Protein AF-A0A522EHI9-F1 (afdb_monomer_lite)

Structure (mmCIF, N/CA/C/O backbone):
data_AF-A0A522EHI9-F1
#
_entry.id   AF-A0A522EHI9-F1
#
loop_
_atom_site.group_PDB
_atom_site.id
_atom_site.type_symbol
_atom_site.label_atom_id
_atom_site.label_alt_id
_atom_site.label_comp_id
_atom_site.label_asym_id
_atom_site.label_entity_id
_atom_site.label_seq_id
_atom_site.pdbx_PDB_ins_code
_atom_site.Cartn_x
_atom_site.Cartn_y
_atom_site.Cartn_z
_atom_site.occupancy
_atom_site.B_iso_or_equiv
_atom_site.auth_seq_id
_atom_site.auth_comp_id
_atom_site.auth_asym_id
_atom_site.auth_atom_id
_atom_site.pdbx_PDB_model_num
ATOM 1 N N . MET A 1 1 ? 8.392 14.579 -13.823 1.00 58.81 1 MET A N 1
ATOM 2 C CA . MET A 1 1 ? 8.404 13.099 -13.776 1.00 58.81 1 MET A CA 1
ATOM 3 C C . MET A 1 1 ? 8.207 12.561 -12.357 1.00 58.81 1 MET A C 1
ATOM 5 O O . MET A 1 1 ? 7.295 11.770 -12.177 1.00 58.81 1 MET A O 1
ATOM 9 N N . GLY A 1 2 ? 8.939 13.042 -11.339 1.00 79.88 2 GLY A N 1
ATOM 10 C CA . GLY A 1 2 ? 8.825 12.522 -9.960 1.00 79.88 2 GLY A CA 1
ATOM 11 C C . GLY A 1 2 ? 7.445 12.647 -9.285 1.00 79.88 2 GLY A C 1
ATOM 12 O O . GLY A 1 2 ? 6.999 11.719 -8.621 1.00 79.88 2 GLY A O 1
ATOM 13 N N . LEU A 1 3 ? 6.716 13.749 -9.487 1.00 78.75 3 LEU A N 1
ATOM 14 C CA . LEU A 1 3 ? 5.382 13.934 -8.883 1.00 78.75 3 LEU A CA 1
ATOM 15 C C . LEU A 1 3 ? 4.345 12.910 -9.373 1.00 78.75 3 LEU A C 1
ATOM 17 O O . LEU A 1 3 ? 3.519 12.443 -8.594 1.00 78.75 3 LEU A O 1
ATOM 21 N N . ILE A 1 4 ? 4.414 12.529 -10.650 1.00 79.44 4 ILE A N 1
ATOM 22 C CA . ILE A 1 4 ? 3.487 11.559 -11.247 1.00 79.44 4 ILE A CA 1
ATOM 23 C C . ILE A 1 4 ? 3.761 10.164 -10.682 1.00 79.44 4 ILE A C 1
ATOM 25 O O . ILE A 1 4 ? 2.824 9.468 -10.306 1.00 79.44 4 ILE A O 1
ATOM 29 N N . SER A 1 5 ? 5.033 9.772 -10.553 1.00 79.88 5 SER A N 1
ATOM 30 C CA . SER A 1 5 ? 5.395 8.485 -9.950 1.00 79.88 5 SER A CA 1
ATOM 31 C C . SER A 1 5 ? 5.009 8.409 -8.473 1.00 79.88 5 SER A C 1
ATOM 33 O O . SER A 1 5 ? 4.540 7.366 -8.025 1.00 79.88 5 SER A O 1
ATOM 35 N N . VAL A 1 6 ? 5.124 9.517 -7.732 1.00 84.69 6 VAL A N 1
ATOM 36 C CA . VAL A 1 6 ? 4.654 9.595 -6.340 1.00 84.69 6 VAL A CA 1
ATOM 37 C C . VAL A 1 6 ? 3.137 9.408 -6.270 1.00 84.69 6 VAL A C 1
ATOM 39 O O . VAL A 1 6 ? 2.658 8.594 -5.484 1.00 84.69 6 VAL A O 1
ATOM 42 N N . ALA A 1 7 ? 2.373 10.093 -7.124 1.00 83.25 7 ALA A N 1
ATOM 43 C CA . ALA A 1 7 ? 0.921 9.933 -7.168 1.00 83.25 7 ALA A CA 1
ATOM 44 C C . ALA A 1 7 ? 0.511 8.492 -7.523 1.00 83.25 7 ALA A C 1
ATOM 46 O O . ALA A 1 7 ? 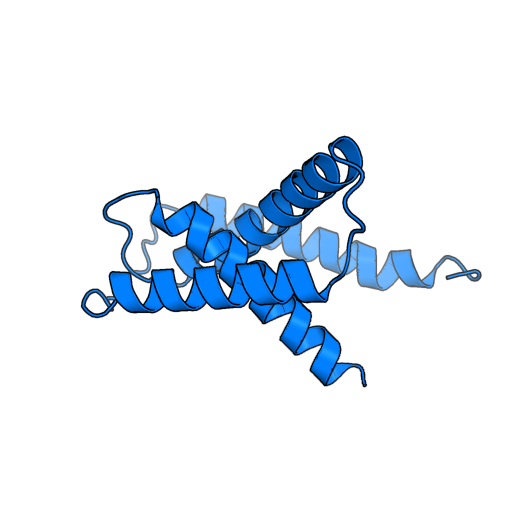-0.335 7.907 -6.848 1.00 83.25 7 ALA A O 1
ATOM 47 N N . VAL A 1 8 ? 1.151 7.894 -8.532 1.00 85.12 8 VAL A N 1
ATOM 48 C CA . VAL A 1 8 ? 0.929 6.495 -8.931 1.00 85.12 8 VAL A CA 1
ATOM 49 C C . VAL A 1 8 ? 1.216 5.539 -7.777 1.00 85.12 8 VAL A C 1
ATOM 51 O O . VAL A 1 8 ? 0.405 4.653 -7.512 1.00 85.12 8 VAL A O 1
ATOM 54 N N . PHE A 1 9 ? 2.320 5.737 -7.054 1.00 87.31 9 PHE A N 1
ATOM 55 C CA . PHE A 1 9 ? 2.663 4.928 -5.888 1.00 87.31 9 PHE A CA 1
ATOM 56 C C . PHE A 1 9 ? 1.573 5.001 -4.815 1.00 87.31 9 PHE A C 1
ATOM 58 O O . PHE A 1 9 ? 1.057 3.965 -4.397 1.00 87.31 9 PHE A O 1
ATOM 65 N N . PHE A 1 10 ? 1.162 6.208 -4.415 1.00 86.19 10 PHE A N 1
ATOM 66 C CA . PHE A 1 10 ? 0.149 6.371 -3.371 1.00 86.19 10 PHE A CA 1
ATOM 67 C C . PHE A 1 10 ? -1.207 5.797 -3.774 1.00 86.19 10 PHE A C 1
ATOM 69 O O . PHE A 1 10 ? -1.826 5.110 -2.968 1.00 86.19 10 PHE A O 1
ATOM 76 N N . ILE A 1 11 ? -1.651 6.019 -5.014 1.00 88.00 11 ILE A N 1
ATOM 77 C CA . ILE A 1 11 ? -2.917 5.466 -5.517 1.00 88.00 11 ILE A CA 1
ATOM 78 C C . ILE A 1 11 ? -2.872 3.936 -5.519 1.00 88.00 11 ILE A C 1
ATOM 80 O O . ILE A 1 11 ? -3.825 3.290 -5.087 1.00 88.00 11 ILE A O 1
ATOM 84 N N . THR A 1 12 ? -1.758 3.358 -5.966 1.00 89.12 12 THR A N 1
ATOM 85 C CA . THR A 1 12 ? -1.590 1.903 -6.045 1.00 89.12 12 THR A CA 1
ATOM 86 C C . THR A 1 12 ? -1.578 1.275 -4.654 1.00 89.12 12 THR A C 1
ATOM 88 O O . THR A 1 12 ? -2.349 0.354 -4.389 1.00 89.12 12 THR A O 1
ATOM 91 N N . MET A 1 13 ? -0.757 1.806 -3.743 1.00 91.81 13 MET A N 1
ATOM 92 C CA . MET A 1 13 ? -0.636 1.284 -2.380 1.00 91.81 13 MET A CA 1
ATOM 93 C C . MET A 1 13 ? -1.933 1.475 -1.598 1.00 91.81 13 MET A C 1
ATOM 95 O O . MET A 1 13 ? -2.460 0.521 -1.030 1.00 91.81 13 MET A O 1
ATOM 99 N N . PHE A 1 14 ? -2.508 2.678 -1.621 1.00 89.56 14 PHE A N 1
ATOM 100 C CA . PHE A 1 14 ? -3.774 2.928 -0.942 1.00 89.56 14 PHE A CA 1
ATOM 101 C C . PHE A 1 14 ? -4.896 2.056 -1.505 1.00 89.56 14 PHE A C 1
ATOM 103 O O . PHE A 1 14 ? -5.637 1.463 -0.733 1.00 89.56 14 PHE A O 1
ATOM 110 N N . GLY A 1 15 ? -5.004 1.929 -2.828 1.00 88.56 15 GLY A N 1
ATOM 111 C CA . GLY A 1 15 ? -6.053 1.151 -3.477 1.00 88.56 15 GLY A CA 1
ATOM 112 C C . GLY A 1 15 ? -6.000 -0.346 -3.162 1.00 88.56 15 GLY A C 1
ATOM 113 O O . GLY A 1 15 ? -7.015 -0.934 -2.784 1.00 88.56 15 GLY A O 1
ATOM 114 N N . LEU A 1 16 ? -4.812 -0.955 -3.250 1.00 91.12 16 LEU A N 1
ATOM 115 C CA . LEU A 1 16 ? -4.606 -2.368 -2.906 1.00 91.12 16 LEU A CA 1
ATOM 116 C C . LEU A 1 16 ? -4.896 -2.639 -1.430 1.00 91.12 16 LEU A C 1
ATOM 118 O O . LEU A 1 16 ? -5.552 -3.620 -1.080 1.00 91.12 16 LEU A O 1
ATOM 122 N N . GLY A 1 17 ? -4.434 -1.757 -0.552 1.00 90.12 17 GLY A N 1
ATOM 123 C CA . GLY A 1 17 ? -4.666 -1.918 0.871 1.00 90.12 17 GLY A CA 1
ATOM 124 C C . GLY A 1 17 ? -6.092 -1.597 1.302 1.00 90.12 17 GLY A C 1
ATOM 125 O O . GLY A 1 17 ? -6.625 -2.270 2.177 1.00 90.12 17 GLY A O 1
ATOM 126 N N . ALA A 1 18 ? -6.758 -0.651 0.641 1.00 87.44 18 ALA A N 1
ATOM 127 C CA . ALA A 1 18 ? -8.178 -0.382 0.834 1.00 87.44 18 ALA A CA 1
ATOM 128 C C . ALA A 1 18 ? -9.029 -1.600 0.443 1.00 87.44 18 ALA A C 1
ATOM 130 O O . ALA A 1 18 ? -9.971 -1.937 1.160 1.00 87.44 18 ALA A O 1
ATOM 131 N N . ALA A 1 19 ? -8.660 -2.320 -0.626 1.00 87.38 19 ALA A N 1
ATOM 132 C CA . ALA A 1 19 ? -9.285 -3.597 -0.964 1.00 87.38 19 ALA A CA 1
ATOM 133 C C . ALA A 1 19 ? -9.080 -4.641 0.149 1.00 87.38 19 ALA A C 1
ATOM 135 O O . ALA A 1 19 ? -10.045 -5.272 0.574 1.00 87.38 19 ALA A O 1
ATOM 136 N N . ALA A 1 20 ? -7.865 -4.776 0.687 1.00 86.44 20 ALA A N 1
ATOM 137 C CA . ALA A 1 20 ? -7.589 -5.703 1.786 1.00 86.44 20 ALA A CA 1
ATOM 138 C C . ALA A 1 20 ? -8.397 -5.361 3.052 1.00 86.44 20 ALA A C 1
ATOM 140 O O . ALA A 1 20 ? -9.084 -6.216 3.609 1.00 86.44 20 ALA A O 1
ATOM 141 N N . VAL A 1 21 ? -8.395 -4.094 3.466 1.00 86.44 21 VAL A N 1
ATOM 142 C CA . VAL A 1 21 ? -9.089 -3.616 4.670 1.00 86.44 21 VAL A CA 1
ATOM 143 C C . VAL A 1 21 ? -10.611 -3.687 4.519 1.00 86.44 21 VAL A C 1
ATOM 145 O O . VAL A 1 21 ? -11.308 -3.993 5.483 1.00 86.44 21 VAL A O 1
ATOM 148 N N . SER A 1 22 ? -11.143 -3.500 3.308 1.00 79.50 22 SER A N 1
ATOM 149 C CA . SER A 1 22 ? -12.587 -3.585 3.035 1.00 79.50 22 SER A CA 1
ATOM 150 C C . SER A 1 22 ? -13.204 -4.968 3.290 1.00 79.50 22 SER A C 1
ATOM 152 O O . SER A 1 22 ? -14.427 -5.084 3.408 1.00 79.50 22 SER A O 1
ATOM 154 N N . THR A 1 23 ? -12.381 -6.019 3.391 1.00 79.38 23 THR A N 1
ATOM 155 C CA . THR A 1 23 ? -12.840 -7.361 3.784 1.00 79.38 23 THR A CA 1
ATOM 156 C C . THR A 1 23 ? -13.197 -7.438 5.270 1.00 79.38 23 THR A C 1
ATOM 158 O O . THR A 1 23 ? -14.030 -8.256 5.667 1.00 79.38 23 THR A O 1
ATOM 161 N N . VAL A 1 24 ? -12.643 -6.544 6.095 1.00 77.88 24 VAL A N 1
ATOM 162 C CA . VAL A 1 24 ? -12.927 -6.470 7.526 1.00 77.88 24 VAL A CA 1
ATOM 163 C C . VAL A 1 24 ? -14.181 -5.617 7.743 1.00 77.88 24 VAL A C 1
ATOM 165 O O . VAL A 1 24 ? -14.180 -4.402 7.552 1.00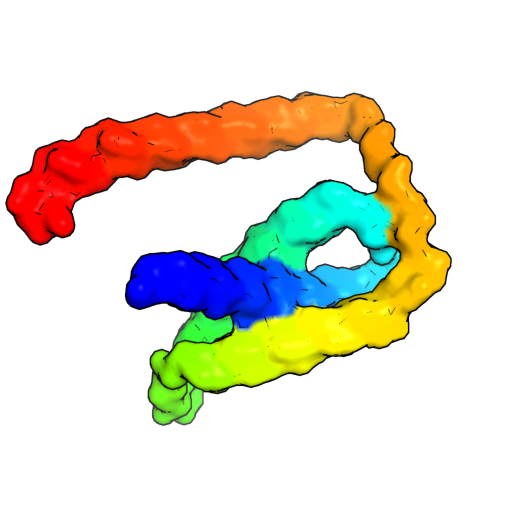 77.88 24 VAL A O 1
ATOM 168 N N . ARG A 1 25 ? -15.291 -6.263 8.123 1.00 60.66 25 ARG A N 1
ATOM 169 C CA . ARG A 1 25 ? -16.593 -5.600 8.321 1.00 60.66 25 ARG A CA 1
ATOM 170 C C . ARG A 1 25 ? -16.563 -4.576 9.466 1.00 60.66 25 ARG A C 1
ATOM 172 O O . ARG A 1 25 ? -15.997 -4.840 10.521 1.00 60.66 25 ARG A O 1
ATOM 179 N N . GLY A 1 26 ? -17.275 -3.460 9.275 1.00 64.50 26 GLY A N 1
ATOM 180 C CA . GLY A 1 26 ? -17.614 -2.495 10.332 1.00 64.50 26 GLY A CA 1
ATOM 181 C C . GLY A 1 26 ? -16.553 -1.435 10.636 1.00 64.50 26 GLY A C 1
ATOM 182 O O . GLY A 1 26 ? -16.648 -0.765 11.664 1.00 64.50 26 GLY A O 1
ATOM 183 N N . GLN A 1 27 ? -15.536 -1.280 9.783 1.00 63.47 27 GLN A N 1
ATOM 184 C CA . GLN A 1 27 ? -14.523 -0.245 9.977 1.00 63.47 27 GLN A CA 1
ATOM 185 C C . GLN A 1 27 ? -14.980 1.092 9.390 1.00 63.47 27 GLN A C 1
ATOM 187 O O . GLN A 1 27 ? -15.146 1.234 8.181 1.00 63.47 27 GLN A O 1
ATOM 192 N N . LYS A 1 28 ? -15.151 2.078 10.272 1.00 67.50 28 LYS A N 1
ATOM 193 C CA . LYS A 1 28 ? -15.462 3.462 9.903 1.00 67.50 28 LYS A CA 1
ATOM 194 C C . LYS A 1 28 ? -14.234 4.148 9.316 1.00 67.50 28 LYS A C 1
ATOM 196 O O . LYS A 1 28 ? -13.108 3.919 9.771 1.00 67.50 28 LYS A O 1
ATOM 201 N N . LEU A 1 29 ? -14.457 5.041 8.354 1.00 70.00 29 LEU A N 1
ATOM 202 C CA . LEU A 1 29 ? -13.392 5.813 7.724 1.00 70.00 29 LEU A CA 1
ATOM 203 C C . LEU A 1 29 ? -12.729 6.746 8.756 1.00 70.00 29 LEU A C 1
ATOM 205 O O . LEU A 1 29 ? -13.321 7.730 9.193 1.00 70.00 29 LEU A O 1
ATOM 209 N N . SER A 1 30 ? -11.496 6.425 9.153 1.00 77.19 30 SER A N 1
ATOM 210 C CA . SER A 1 30 ? -10.684 7.189 10.112 1.00 77.19 30 SER A CA 1
ATOM 211 C C . SER A 1 30 ? -9.257 7.372 9.587 1.00 77.19 30 SER A C 1
ATOM 213 O O . SER A 1 30 ? -8.814 6.621 8.718 1.00 77.19 30 SER A O 1
ATOM 215 N N . ALA A 1 31 ? -8.500 8.336 10.123 1.00 75.56 31 ALA A N 1
ATOM 216 C CA . ALA A 1 31 ? -7.085 8.507 9.763 1.00 75.56 31 ALA A CA 1
ATOM 217 C C . ALA A 1 31 ? -6.261 7.230 10.006 1.00 75.56 31 ALA A C 1
ATOM 219 O O . ALA A 1 31 ? -5.398 6.881 9.202 1.00 75.56 31 ALA A O 1
ATOM 220 N N . ALA A 1 32 ? -6.580 6.500 11.079 1.00 77.88 32 ALA A N 1
ATOM 221 C CA . ALA A 1 32 ? -5.972 5.209 11.377 1.00 77.88 32 ALA A CA 1
ATOM 222 C C . ALA A 1 32 ? -6.282 4.169 10.291 1.00 77.88 32 ALA A C 1
ATOM 224 O O . ALA A 1 32 ? -5.390 3.427 9.892 1.00 77.88 32 ALA A O 1
ATOM 225 N N . LEU A 1 33 ? -7.512 4.159 9.764 1.00 81.38 33 LEU A N 1
ATOM 226 C CA . LEU A 1 33 ? -7.899 3.282 8.659 1.00 81.38 33 LEU A CA 1
ATOM 227 C C . LEU A 1 33 ? -7.110 3.597 7.388 1.00 81.38 33 LEU A C 1
ATOM 229 O O . LEU A 1 33 ? -6.633 2.687 6.724 1.00 81.38 33 LEU A O 1
ATOM 233 N N . VAL A 1 34 ? -6.940 4.880 7.062 1.00 83.38 34 VAL A N 1
ATOM 234 C CA . VAL A 1 34 ? -6.163 5.306 5.888 1.00 83.38 34 VAL A CA 1
ATOM 235 C C . VAL A 1 34 ? -4.701 4.880 6.022 1.00 83.38 34 VAL A C 1
ATOM 237 O O . VAL A 1 34 ? -4.142 4.313 5.083 1.00 83.38 34 VAL A O 1
ATOM 240 N N . ALA A 1 35 ? -4.098 5.088 7.195 1.00 82.75 35 ALA A N 1
ATOM 241 C CA . ALA A 1 35 ? -2.733 4.649 7.476 1.00 82.75 35 ALA A CA 1
ATOM 242 C C . ALA A 1 35 ? -2.593 3.118 7.405 1.00 82.75 35 ALA A C 1
ATOM 244 O O . ALA A 1 35 ? -1.654 2.612 6.790 1.00 82.75 35 ALA A O 1
ATOM 245 N N . MET A 1 36 ? -3.556 2.377 7.966 1.00 85.19 36 MET A N 1
ATOM 246 C CA . MET A 1 36 ? -3.613 0.917 7.863 1.00 85.19 36 MET A CA 1
ATOM 247 C C . MET A 1 36 ? -3.730 0.460 6.412 1.00 85.19 36 MET A C 1
ATOM 249 O O . MET A 1 36 ? -2.981 -0.424 6.008 1.00 85.19 36 MET A O 1
ATOM 253 N N . SER A 1 37 ? -4.603 1.076 5.613 1.00 87.44 37 SER A N 1
ATOM 254 C CA . SER A 1 37 ? -4.736 0.766 4.190 1.00 87.44 37 SER A CA 1
ATOM 255 C C . SER A 1 37 ? -3.411 0.967 3.460 1.00 87.44 37 SER A C 1
ATOM 257 O O . SER A 1 37 ? -2.988 0.080 2.740 1.00 87.44 37 SER A O 1
ATOM 259 N N . ILE A 1 38 ? -2.674 2.055 3.684 1.00 87.81 38 ILE A N 1
ATOM 260 C CA . ILE A 1 38 ? -1.358 2.221 3.038 1.00 87.81 38 ILE A CA 1
ATOM 261 C C . ILE A 1 38 ? -0.388 1.101 3.456 1.00 87.81 38 ILE A C 1
ATOM 263 O O . ILE A 1 38 ? 0.266 0.512 2.596 1.00 87.81 38 ILE A O 1
ATOM 267 N N . GLY A 1 39 ? -0.339 0.757 4.748 1.00 87.75 39 GLY A N 1
ATOM 268 C CA . GLY A 1 39 ? 0.505 -0.330 5.257 1.00 87.75 39 GLY A CA 1
ATOM 269 C C . GLY A 1 39 ? 0.166 -1.695 4.648 1.00 87.75 39 GLY A C 1
ATOM 270 O O . GLY A 1 39 ? 1.044 -2.373 4.116 1.00 87.75 39 GLY A O 1
ATOM 271 N N . PHE A 1 40 ? -1.116 -2.071 4.643 1.00 90.25 40 PHE A N 1
ATOM 272 C CA . PHE A 1 40 ? -1.588 -3.301 3.999 1.00 90.25 40 PHE A CA 1
ATOM 273 C C . PHE A 1 40 ? -1.357 -3.295 2.488 1.00 90.25 40 PHE A C 1
ATOM 275 O O . PHE A 1 40 ? -1.093 -4.346 1.913 1.00 90.25 40 PHE A O 1
ATOM 282 N N . GLY A 1 41 ? -1.420 -2.127 1.851 1.00 91.56 41 GLY A N 1
ATOM 283 C CA . GLY A 1 41 ? -1.112 -1.941 0.439 1.00 91.56 41 GLY A CA 1
ATOM 284 C C . GLY A 1 41 ? 0.305 -2.360 0.079 1.00 91.56 41 GLY A C 1
ATOM 285 O O . GLY A 1 41 ? 0.497 -3.104 -0.881 1.00 91.56 41 GLY A O 1
ATOM 286 N N . ILE A 1 42 ? 1.280 -1.951 0.894 1.00 90.75 42 ILE A N 1
ATOM 287 C CA . ILE A 1 42 ? 2.691 -2.323 0.725 1.00 90.75 42 ILE A CA 1
ATOM 288 C C . ILE A 1 42 ? 2.862 -3.840 0.873 1.00 90.75 42 ILE A C 1
ATOM 290 O O . ILE A 1 42 ? 3.511 -4.475 0.042 1.00 90.75 42 ILE A O 1
ATOM 294 N N . SER A 1 43 ? 2.239 -4.448 1.888 1.00 91.00 43 SER A N 1
ATOM 295 C CA . SER A 1 43 ? 2.285 -5.904 2.074 1.00 91.00 43 SER A CA 1
ATOM 296 C C . SER A 1 43 ? 1.617 -6.659 0.921 1.00 91.00 43 SER A C 1
ATOM 298 O O . SER A 1 43 ? 2.190 -7.616 0.403 1.00 91.00 43 SER A O 1
ATOM 300 N N . MET A 1 44 ? 0.439 -6.214 0.474 1.00 91.25 44 MET A N 1
ATOM 301 C CA . MET A 1 44 ? -0.274 -6.811 -0.657 1.00 91.25 44 MET A CA 1
ATOM 302 C C . MET A 1 44 ? 0.526 -6.710 -1.948 1.00 91.25 44 MET A C 1
ATOM 304 O O . MET A 1 44 ? 0.550 -7.673 -2.706 1.00 91.25 44 MET A O 1
ATOM 308 N N . PHE A 1 45 ? 1.212 -5.591 -2.187 1.00 91.88 45 PHE A N 1
ATOM 309 C CA . PHE A 1 45 ? 2.077 -5.437 -3.352 1.00 91.88 45 PHE A CA 1
ATOM 310 C C . PHE A 1 45 ? 3.162 -6.521 -3.399 1.00 91.88 45 PHE A C 1
ATOM 312 O O . PHE A 1 45 ? 3.332 -7.155 -4.436 1.00 91.88 45 PHE A O 1
ATOM 319 N N . ILE A 1 46 ? 3.837 -6.794 -2.274 1.00 91.62 46 ILE A N 1
ATOM 320 C CA . ILE A 1 46 ? 4.863 -7.849 -2.181 1.00 91.62 46 ILE A CA 1
ATOM 321 C C . ILE A 1 46 ? 4.250 -9.234 -2.426 1.00 91.62 46 ILE A C 1
ATOM 323 O O . ILE A 1 46 ? 4.798 -10.027 -3.190 1.00 91.62 46 ILE A O 1
ATOM 327 N N . VAL A 1 47 ? 3.100 -9.528 -1.814 1.00 93.31 47 VAL A N 1
ATOM 328 C CA . VAL A 1 47 ? 2.417 -10.822 -1.980 1.00 93.31 47 VAL A CA 1
ATOM 329 C C . VAL A 1 47 ? 1.968 -11.033 -3.431 1.00 93.31 47 VAL A C 1
ATOM 331 O O . VAL A 1 47 ? 2.204 -12.099 -3.995 1.00 93.31 47 VAL A O 1
ATOM 334 N N . LEU A 1 48 ? 1.374 -10.017 -4.064 1.00 91.56 48 LEU A N 1
ATOM 335 C CA . LEU A 1 48 ? 0.982 -10.047 -5.477 1.00 91.56 48 LEU A CA 1
ATOM 336 C C . LEU A 1 48 ? 2.194 -10.177 -6.403 1.00 91.56 48 LEU A C 1
ATOM 338 O O . LEU A 1 48 ? 2.141 -10.948 -7.355 1.00 91.56 48 LEU A O 1
ATOM 342 N N . ALA A 1 49 ? 3.287 -9.472 -6.112 1.00 91.12 49 ALA A N 1
ATOM 343 C CA . ALA A 1 49 ? 4.535 -9.574 -6.859 1.00 91.12 49 ALA A CA 1
ATOM 344 C C . ALA A 1 49 ? 5.104 -11.001 -6.822 1.00 91.12 49 ALA A C 1
ATOM 346 O O . ALA A 1 49 ? 5.457 -11.550 -7.865 1.00 91.12 49 ALA A O 1
ATOM 347 N N . LEU A 1 50 ? 5.129 -11.627 -5.641 1.00 94.69 50 LEU A N 1
ATOM 348 C CA . LEU A 1 50 ? 5.551 -13.020 -5.479 1.00 94.69 50 LEU A CA 1
ATOM 349 C C . LEU A 1 50 ? 4.622 -13.986 -6.220 1.00 94.69 50 LEU A C 1
ATOM 351 O O . LEU A 1 50 ? 5.101 -14.870 -6.928 1.00 94.69 50 LEU A O 1
ATOM 355 N N . LEU A 1 51 ? 3.303 -13.800 -6.104 1.00 94.62 51 LEU A N 1
ATOM 356 C CA . LEU A 1 51 ? 2.320 -14.622 -6.811 1.00 94.62 51 LEU A CA 1
ATOM 357 C C . LEU A 1 51 ? 2.490 -14.516 -8.326 1.00 94.62 51 LEU A C 1
ATOM 359 O O . LEU A 1 51 ? 2.578 -15.546 -8.984 1.00 94.62 51 LEU A O 1
ATOM 363 N N . PHE A 1 52 ? 2.585 -13.300 -8.872 1.00 93.31 52 PHE A N 1
ATOM 364 C CA . PHE A 1 52 ? 2.796 -13.061 -10.303 1.00 93.31 52 PHE A CA 1
ATOM 365 C C . PHE A 1 52 ? 4.107 -13.658 -10.794 1.00 93.31 52 PHE A C 1
ATOM 367 O O . PHE A 1 52 ? 4.120 -14.305 -11.838 1.00 93.31 52 PHE A O 1
ATOM 374 N N . SER A 1 53 ? 5.174 -13.538 -10.005 1.00 93.62 53 SER A N 1
ATOM 375 C CA . SER A 1 53 ? 6.441 -14.186 -10.325 1.00 93.62 53 SER A CA 1
ATOM 376 C C . SER A 1 53 ? 6.312 -15.711 -10.377 1.00 93.62 53 SER A C 1
ATOM 378 O O . SER A 1 53 ? 6.907 -16.328 -11.255 1.00 93.62 53 SER A O 1
ATOM 380 N N . LEU A 1 54 ? 5.528 -16.324 -9.484 1.00 96.12 54 LEU A N 1
ATOM 381 C CA . LEU A 1 54 ? 5.304 -17.773 -9.468 1.00 96.12 54 LEU A CA 1
ATOM 382 C C . LEU A 1 54 ? 4.521 -18.248 -10.703 1.00 96.12 54 LEU A C 1
ATOM 384 O O . LEU A 1 54 ? 4.865 -19.262 -11.310 1.00 96.12 54 LEU A O 1
ATOM 388 N N . ILE A 1 55 ? 3.496 -17.497 -11.115 1.00 95.94 55 ILE A N 1
ATOM 389 C CA . ILE A 1 55 ? 2.711 -17.791 -12.327 1.00 95.94 55 ILE A CA 1
ATOM 390 C C . ILE A 1 55 ? 3.370 -17.276 -13.617 1.00 95.94 55 ILE A C 1
ATOM 392 O O . ILE A 1 55 ? 2.751 -17.335 -14.676 1.00 95.94 55 ILE A O 1
ATOM 396 N N . HIS A 1 56 ? 4.614 -16.787 -13.543 1.00 93.12 56 HIS A N 1
ATOM 397 C CA . HIS A 1 56 ? 5.371 -16.233 -14.672 1.00 93.12 56 HIS A CA 1
ATOM 398 C C . HIS A 1 56 ? 4.653 -15.078 -15.394 1.00 93.12 56 HIS A C 1
ATOM 400 O O . HIS A 1 56 ? 4.858 -14.842 -16.585 1.00 93.12 56 HIS A O 1
ATOM 406 N N . VAL A 1 57 ? 3.818 -14.330 -14.669 1.00 92.19 57 VAL A N 1
ATOM 407 C CA . VAL A 1 57 ? 3.217 -13.092 -15.164 1.00 92.19 57 VAL A CA 1
ATOM 408 C C . VAL A 1 57 ? 4.229 -11.958 -14.987 1.00 92.19 57 VAL A C 1
ATOM 410 O O . VAL A 1 57 ? 4.763 -11.780 -13.889 1.00 92.19 57 VAL A O 1
ATOM 413 N N . PRO A 1 58 ? 4.507 -11.167 -16.038 1.00 88.94 58 PRO A N 1
ATOM 414 C CA . PRO A 1 58 ? 5.414 -10.034 -15.927 1.00 88.94 58 PRO A CA 1
ATOM 415 C C . PRO A 1 58 ? 4.875 -9.011 -14.920 1.00 88.94 58 PRO A C 1
ATOM 417 O O . PRO A 1 58 ? 3.704 -8.628 -14.970 1.00 88.94 58 PRO A O 1
ATOM 420 N N . LEU A 1 59 ? 5.740 -8.543 -14.016 1.00 88.06 59 LEU A N 1
ATOM 421 C CA . LEU A 1 59 ? 5.410 -7.517 -13.025 1.00 88.06 59 LEU A CA 1
ATOM 422 C C . LEU A 1 59 ? 5.341 -6.127 -13.682 1.00 88.06 59 LEU A C 1
ATOM 424 O O . LEU A 1 59 ? 6.210 -5.280 -13.484 1.00 88.06 59 LEU A O 1
ATOM 428 N N . ASP A 1 60 ? 4.303 -5.890 -14.482 1.00 90.25 60 ASP A N 1
ATOM 429 C CA . ASP A 1 60 ? 4.029 -4.580 -15.073 1.00 90.25 60 ASP A CA 1
ATOM 430 C C . ASP A 1 60 ? 3.287 -3.682 -14.065 1.00 90.25 60 ASP A C 1
ATOM 432 O O . ASP A 1 60 ? 2.228 -4.039 -13.537 1.00 90.25 60 ASP A O 1
ATOM 436 N N . TRP A 1 61 ? 3.820 -2.480 -13.823 1.00 83.56 61 TRP A N 1
ATOM 437 C CA . TRP A 1 61 ? 3.236 -1.466 -12.937 1.00 83.56 61 TRP A CA 1
ATOM 438 C C . TRP A 1 61 ? 1.788 -1.112 -13.304 1.00 83.56 61 TRP A C 1
ATOM 440 O O . TRP A 1 61 ? 1.001 -0.752 -12.427 1.00 83.56 61 TRP A O 1
ATOM 450 N N . ARG A 1 62 ? 1.409 -1.253 -14.581 1.00 89.75 62 ARG A N 1
ATOM 451 C CA . ARG A 1 62 ? 0.044 -1.006 -15.066 1.00 89.75 62 ARG A CA 1
ATOM 452 C C . ARG A 1 62 ? -0.972 -1.958 -14.441 1.00 89.75 62 ARG A C 1
ATOM 454 O O . ARG A 1 62 ? -2.094 -1.543 -14.162 1.00 89.75 62 ARG A O 1
ATOM 461 N N . ILE A 1 63 ? -0.582 -3.210 -14.192 1.00 89.00 63 ILE A N 1
ATOM 462 C CA . ILE A 1 63 ? -1.454 -4.224 -13.585 1.00 89.00 63 ILE A CA 1
ATOM 463 C C . ILE A 1 63 ? -1.738 -3.843 -12.131 1.00 89.00 63 ILE A C 1
ATOM 465 O O . ILE A 1 63 ? -2.892 -3.823 -11.704 1.00 89.00 63 ILE A O 1
ATOM 469 N N . PHE A 1 64 ? -0.696 -3.466 -11.388 1.00 89.00 64 PHE A N 1
ATOM 470 C CA . PHE A 1 64 ? -0.839 -3.012 -10.005 1.00 89.00 64 PHE A CA 1
ATOM 471 C C . PHE A 1 64 ? -1.672 -1.733 -9.911 1.00 89.00 64 PHE A C 1
ATOM 473 O O . PHE A 1 64 ? -2.551 -1.647 -9.057 1.00 89.00 64 PHE A O 1
ATOM 480 N N . LEU A 1 65 ? -1.459 -0.775 -10.819 1.00 89.00 65 LEU A N 1
ATOM 481 C CA . LEU A 1 65 ? -2.263 0.443 -10.895 1.00 89.00 65 LEU A CA 1
ATOM 482 C C . LEU A 1 65 ? -3.743 0.122 -11.155 1.00 89.00 65 LEU A C 1
ATOM 484 O O . LEU A 1 65 ? -4.610 0.653 -10.465 1.00 89.00 65 LEU A O 1
ATOM 488 N N . ALA A 1 66 ? -4.041 -0.762 -12.113 1.00 90.50 66 ALA A N 1
ATOM 489 C CA . ALA A 1 66 ? -5.411 -1.166 -12.419 1.00 90.50 66 ALA A CA 1
ATOM 490 C C . ALA A 1 66 ? -6.093 -1.814 -11.202 1.00 90.50 66 ALA A C 1
ATOM 492 O O . ALA A 1 66 ? -7.201 -1.420 -10.837 1.00 90.50 66 ALA A O 1
ATOM 493 N N . LEU A 1 67 ? -5.407 -2.740 -10.523 1.00 89.38 67 LEU A N 1
ATOM 494 C CA . LEU A 1 67 ? -5.896 -3.361 -9.288 1.00 89.38 67 LEU A CA 1
ATOM 495 C C . LEU A 1 67 ? -6.092 -2.337 -8.161 1.00 89.38 67 LEU A C 1
ATOM 497 O O . LEU A 1 67 ? -7.100 -2.386 -7.457 1.00 89.38 67 LEU A O 1
ATOM 501 N N . GLY A 1 68 ? -5.171 -1.384 -8.015 1.00 88.12 68 GLY A N 1
ATOM 502 C CA . GLY A 1 68 ? -5.276 -0.299 -7.044 1.00 88.12 68 GLY A CA 1
ATOM 503 C C . GLY A 1 68 ? -6.492 0.593 -7.302 1.00 88.12 68 GLY A C 1
ATOM 504 O O . GLY A 1 68 ? -7.271 0.853 -6.387 1.00 88.12 68 GLY A O 1
ATOM 505 N N . ILE A 1 69 ? -6.719 1.009 -8.551 1.00 88.44 69 ILE A N 1
ATOM 506 C CA . ILE A 1 69 ? -7.892 1.814 -8.927 1.00 88.44 69 ILE A CA 1
ATOM 507 C C . ILE A 1 69 ? -9.186 1.050 -8.630 1.00 88.44 69 ILE A C 1
ATOM 509 O O . ILE A 1 69 ? -10.089 1.611 -8.009 1.00 88.44 69 ILE A O 1
ATOM 513 N N . ILE A 1 70 ? -9.265 -0.230 -9.010 1.00 90.38 70 ILE A N 1
ATOM 514 C CA . ILE A 1 70 ? -10.425 -1.085 -8.717 1.00 90.38 70 ILE A CA 1
ATOM 515 C C . ILE A 1 70 ? -10.662 -1.171 -7.205 1.00 90.38 70 ILE A C 1
ATOM 517 O O . ILE A 1 70 ? -11.791 -0.990 -6.751 1.00 90.38 70 ILE A O 1
ATOM 521 N N . GLY A 1 71 ? -9.606 -1.385 -6.416 1.00 85.69 71 GLY A N 1
ATOM 522 C CA . GLY A 1 71 ? -9.687 -1.438 -4.957 1.00 85.69 71 GLY A CA 1
ATOM 523 C C . GLY A 1 71 ? -10.176 -0.130 -4.335 1.00 85.69 71 GLY A C 1
ATOM 524 O O . GLY A 1 71 ? -11.046 -0.139 -3.463 1.00 85.69 71 GLY A O 1
ATOM 525 N N . CYS A 1 72 ? -9.690 1.005 -4.836 1.00 85.56 72 CYS A N 1
ATOM 526 C CA . CYS A 1 72 ? -10.091 2.332 -4.379 1.00 85.56 72 CYS A CA 1
ATOM 527 C C . CYS A 1 72 ? -11.565 2.626 -4.710 1.00 85.56 72 CYS A C 1
ATOM 529 O O . CYS A 1 72 ? -12.319 3.082 -3.849 1.00 85.56 72 CYS A O 1
ATOM 531 N N . LEU A 1 73 ? -12.005 2.296 -5.930 1.00 86.69 73 LEU A N 1
ATOM 532 C CA . LEU A 1 73 ? -13.404 2.423 -6.349 1.00 86.69 73 LEU A CA 1
ATOM 533 C C . LEU A 1 73 ? -14.329 1.517 -5.529 1.00 86.69 73 LEU A C 1
ATOM 535 O O . LEU A 1 73 ? -15.391 1.961 -5.092 1.00 86.69 73 LEU A O 1
ATOM 539 N N . TYR A 1 74 ? -13.919 0.273 -5.277 1.00 85.50 74 TYR A N 1
ATOM 540 C CA . TYR A 1 74 ? -14.673 -0.668 -4.451 1.00 85.50 74 TYR A CA 1
ATOM 541 C C . TYR A 1 74 ? -14.829 -0.160 -3.013 1.00 85.50 74 TYR A C 1
ATOM 543 O O . TYR A 1 74 ? -15.931 -0.165 -2.456 1.00 85.50 74 TYR A O 1
ATOM 551 N N . PHE A 1 75 ? -13.743 0.345 -2.427 1.00 83.38 75 PHE A N 1
ATOM 552 C CA . PHE A 1 75 ? -13.760 0.930 -1.094 1.00 83.38 75 PHE A CA 1
ATOM 553 C C . PHE A 1 75 ? -14.653 2.178 -1.025 1.00 83.38 75 PHE A C 1
ATOM 555 O O . PHE A 1 75 ? -15.493 2.287 -0.131 1.00 83.38 75 PHE A O 1
ATOM 562 N N . ALA A 1 76 ? -14.544 3.085 -2.000 1.00 80.81 76 ALA A N 1
ATOM 563 C CA . ALA A 1 76 ? -15.376 4.283 -2.083 1.00 80.81 76 ALA A CA 1
ATOM 564 C C . ALA A 1 76 ? -16.869 3.952 -2.248 1.00 80.81 76 ALA A C 1
ATOM 566 O O . ALA A 1 76 ? -17.717 4.589 -1.622 1.00 80.81 76 ALA A O 1
ATOM 567 N N . TYR A 1 77 ? -17.200 2.934 -3.047 1.00 82.94 77 TYR A N 1
ATOM 568 C CA . TYR A 1 77 ? -18.572 2.448 -3.193 1.00 82.94 77 TYR A CA 1
ATOM 569 C C . TYR A 1 77 ? -19.128 1.924 -1.863 1.00 82.94 77 TYR A C 1
ATOM 571 O O . TYR A 1 77 ? -20.252 2.252 -1.485 1.00 82.94 77 TYR A O 1
ATOM 579 N N . ARG A 1 78 ? -18.324 1.153 -1.123 1.00 78.25 78 ARG A N 1
ATOM 580 C CA . ARG A 1 78 ? -18.738 0.532 0.139 1.00 78.25 78 ARG A CA 1
ATOM 581 C C . ARG A 1 78 ? -18.811 1.509 1.314 1.00 78.25 78 ARG A C 1
ATOM 583 O O . ARG A 1 78 ? -19.643 1.327 2.195 1.00 78.25 78 ARG A O 1
ATOM 590 N N . SER A 1 79 ? -17.972 2.541 1.322 1.00 70.38 79 SER A N 1
ATOM 591 C CA . SER A 1 79 ? -17.813 3.461 2.454 1.00 70.38 79 SER A CA 1
ATOM 592 C C . SER A 1 79 ? -18.645 4.751 2.341 1.00 70.38 79 SER A C 1
ATOM 594 O O . SER A 1 79 ? -18.443 5.675 3.131 1.00 70.38 79 SER A O 1
ATOM 596 N N . ARG A 1 80 ? -19.588 4.827 1.385 1.00 66.62 80 ARG A N 1
ATOM 597 C CA . ARG A 1 80 ? -20.351 6.045 1.031 1.00 66.62 80 ARG A CA 1
ATOM 598 C C . ARG A 1 80 ? -21.106 6.727 2.186 1.00 66.62 80 ARG A C 1
ATOM 600 O O . ARG A 1 80 ? -21.397 7.908 2.052 1.00 66.62 80 ARG A O 1
ATOM 607 N N . ASN A 1 81 ? -21.402 6.032 3.291 1.00 59.44 81 ASN A N 1
ATOM 608 C CA . ASN A 1 81 ? -22.271 6.537 4.369 1.00 59.44 81 ASN A CA 1
ATOM 609 C C . ASN A 1 81 ? -21.634 6.606 5.776 1.00 59.44 81 ASN A C 1
ATOM 611 O O . ASN A 1 81 ? -22.347 6.879 6.738 1.00 59.44 81 ASN A O 1
ATOM 615 N N . GLU A 1 82 ? -20.322 6.390 5.943 1.00 59.03 82 GLU A N 1
ATOM 616 C CA . GLU A 1 82 ? -19.713 6.240 7.285 1.00 59.03 82 GLU A CA 1
ATOM 617 C C . GLU A 1 82 ? -18.530 7.185 7.572 1.00 59.03 82 GLU A C 1
ATOM 619 O O . GLU A 1 82 ? -17.495 6.781 8.107 1.00 59.03 82 GLU A O 1
ATOM 624 N N . PHE A 1 83 ? -18.683 8.474 7.256 1.00 50.88 83 PHE A N 1
ATOM 625 C CA . PHE A 1 83 ? -17.732 9.506 7.682 1.00 50.88 83 PHE A CA 1
ATOM 626 C C . PHE A 1 83 ? -17.977 9.897 9.143 1.00 50.88 83 PHE A C 1
ATOM 628 O O . PHE A 1 83 ? -18.883 10.665 9.443 1.00 50.88 83 PHE A O 1
ATOM 635 N N . ASN A 1 84 ? -17.156 9.388 10.059 1.00 55.28 84 ASN A N 1
ATOM 636 C CA . ASN A 1 84 ? -17.055 9.919 11.416 1.00 55.28 84 ASN A CA 1
ATOM 637 C C . ASN A 1 84 ? -15.599 9.848 11.874 1.00 55.28 84 ASN A C 1
ATOM 639 O O . ASN A 1 84 ? -15.051 8.766 12.085 1.00 55.28 84 ASN A O 1
ATOM 643 N N . PHE A 1 85 ? -14.979 11.015 12.036 1.00 53.25 85 PHE A N 1
ATOM 644 C CA . PHE A 1 85 ? -13.611 11.133 12.524 1.00 53.25 85 PHE A CA 1
ATOM 645 C C . PHE A 1 85 ? -13.613 10.926 14.044 1.00 53.25 85 PHE A C 1
ATOM 647 O O . PHE A 1 85 ? -13.963 11.818 14.809 1.00 53.25 85 PHE A O 1
ATOM 654 N N . SER A 1 86 ? -13.270 9.719 14.485 1.00 53.66 86 SER A N 1
ATOM 655 C CA . SER A 1 86 ? -13.107 9.385 15.901 1.00 53.66 86 SER A CA 1
ATOM 656 C C . SER A 1 86 ? -11.627 9.139 16.170 1.00 53.66 86 SER A C 1
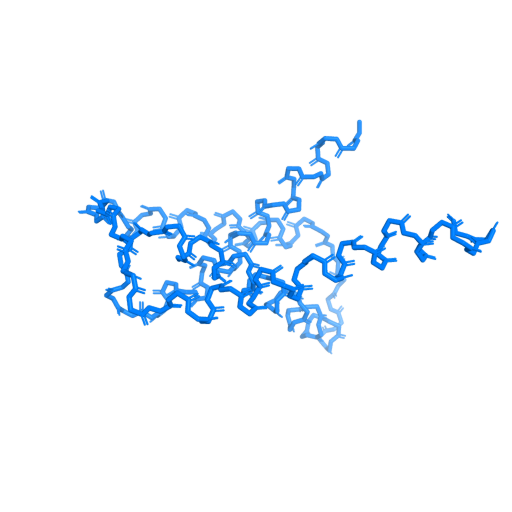ATOM 658 O O . SER A 1 86 ? -11.026 8.221 15.612 1.00 53.66 86 SER A O 1
ATOM 660 N N . PHE A 1 87 ? -11.030 9.992 17.002 1.00 53.09 87 PHE A N 1
ATOM 661 C CA . PHE A 1 87 ? -9.685 9.799 17.526 1.00 53.09 87 PHE A CA 1
ATOM 662 C C . PHE A 1 87 ? -9.817 9.235 18.942 1.00 53.09 87 PHE A C 1
ATOM 664 O O . PHE A 1 87 ? -10.290 9.933 19.835 1.00 53.09 87 PHE A O 1
ATOM 671 N N . ASN A 1 88 ? -9.459 7.962 19.138 1.00 57.81 88 ASN A N 1
ATOM 672 C CA . ASN A 1 88 ? -9.536 7.321 20.452 1.00 57.81 88 ASN A CA 1
ATOM 673 C C . ASN A 1 88 ? -8.195 7.461 21.199 1.00 57.81 88 ASN A C 1
ATOM 675 O O . ASN A 1 88 ? -7.207 6.858 20.766 1.00 57.81 88 ASN A O 1
ATOM 679 N N . PRO A 1 89 ? -8.146 8.199 22.325 1.00 60.44 89 PRO A N 1
ATOM 680 C CA . PRO A 1 89 ? -6.908 8.464 23.060 1.00 60.44 89 PRO A CA 1
ATOM 681 C C . PRO A 1 89 ? -6.338 7.240 23.803 1.00 60.44 89 PRO A C 1
ATOM 683 O O . PRO A 1 89 ? -5.135 7.197 24.041 1.00 60.44 89 PRO A O 1
ATOM 686 N N . ASP A 1 90 ? -7.131 6.197 24.078 1.00 64.06 90 ASP A N 1
ATOM 687 C CA . ASP A 1 90 ? -6.681 4.993 24.816 1.00 64.06 90 ASP A CA 1
ATOM 688 C C . ASP A 1 90 ? -5.579 4.178 24.116 1.00 64.06 90 ASP A C 1
ATOM 690 O O . ASP A 1 90 ? -4.910 3.352 24.733 1.00 64.06 90 ASP A O 1
ATOM 694 N N . LYS A 1 91 ? -5.342 4.406 22.819 1.00 62.94 91 LYS A N 1
ATOM 695 C CA . LYS A 1 91 ? -4.277 3.732 22.057 1.00 62.94 91 LYS A CA 1
ATOM 696 C C . LYS A 1 91 ? -3.025 4.597 21.884 1.00 62.94 91 LYS A C 1
ATOM 698 O O . LYS A 1 91 ? -2.161 4.237 21.082 1.00 62.94 91 LYS A O 1
ATOM 703 N N . ALA A 1 92 ? -2.911 5.725 22.587 1.00 67.38 92 ALA A N 1
ATOM 704 C CA . ALA A 1 92 ? -1.831 6.699 22.403 1.00 67.38 92 ALA A CA 1
ATOM 705 C C . ALA A 1 92 ? -0.422 6.089 22.512 1.00 67.38 92 ALA A C 1
ATOM 707 O O . ALA A 1 92 ? 0.456 6.465 21.742 1.00 67.38 92 ALA A O 1
ATOM 708 N N . PHE A 1 93 ? -0.220 5.091 23.381 1.00 76.19 93 PHE A N 1
ATOM 709 C CA . PHE A 1 93 ? 1.066 4.394 23.513 1.00 76.19 93 PHE A CA 1
ATOM 710 C C . PHE A 1 93 ? 1.501 3.696 22.212 1.00 76.19 93 PHE A C 1
ATOM 712 O O . PHE A 1 93 ? 2.630 3.868 21.758 1.00 76.19 93 PHE A O 1
ATOM 719 N N . PHE A 1 94 ? 0.587 2.969 21.560 1.00 72.56 94 PHE A N 1
ATOM 720 C CA . PHE A 1 94 ? 0.866 2.300 20.283 1.00 72.56 94 PHE A CA 1
ATOM 721 C C . PHE A 1 94 ? 1.091 3.297 19.144 1.00 72.56 94 PHE A C 1
ATOM 723 O O . PHE A 1 94 ? 1.962 3.080 18.305 1.00 72.56 94 PHE A O 1
ATOM 730 N N . HIS A 1 95 ? 0.349 4.408 19.136 1.00 72.00 95 HIS A N 1
ATOM 731 C CA . HIS A 1 95 ? 0.569 5.482 18.166 1.00 72.00 95 HIS A CA 1
ATOM 732 C C . HIS A 1 95 ? 1.942 6.140 18.372 1.00 72.00 95 HIS A C 1
ATOM 734 O O . HIS A 1 95 ? 2.644 6.393 17.397 1.00 72.00 95 HIS A O 1
ATOM 740 N N . GLY A 1 96 ? 2.361 6.347 19.625 1.00 78.69 96 GLY A N 1
ATOM 741 C CA . GLY A 1 96 ? 3.682 6.874 19.971 1.00 78.69 96 GLY A CA 1
ATOM 742 C C . GLY A 1 96 ? 4.823 5.938 19.568 1.00 78.69 96 GLY A C 1
ATOM 743 O O . GLY A 1 96 ? 5.800 6.389 18.976 1.00 78.69 96 GLY A O 1
ATOM 744 N N . ALA A 1 97 ? 4.682 4.631 19.807 1.00 81.31 97 ALA A N 1
ATOM 745 C CA . ALA A 1 97 ? 5.667 3.638 19.380 1.00 81.31 97 ALA A CA 1
ATOM 746 C C . ALA A 1 97 ? 5.799 3.577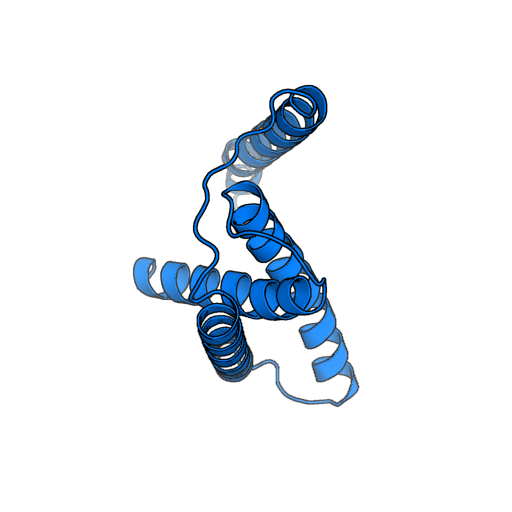 17.847 1.00 81.31 97 ALA A C 1
ATOM 748 O O . ALA A 1 97 ? 6.911 3.574 17.322 1.00 81.31 97 ALA A O 1
ATOM 749 N N . ALA A 1 98 ? 4.675 3.596 17.120 1.00 77.06 98 ALA A N 1
ATOM 750 C CA . ALA A 1 98 ? 4.678 3.640 15.658 1.00 77.06 98 ALA A CA 1
ATOM 751 C C . ALA A 1 98 ? 5.333 4.925 15.120 1.00 77.06 98 ALA A C 1
ATOM 753 O O . ALA A 1 98 ? 6.119 4.863 14.175 1.00 77.06 98 ALA A O 1
ATOM 754 N N . LEU A 1 99 ? 5.060 6.075 15.748 1.00 81.44 99 LEU A N 1
ATOM 755 C CA . LEU A 1 99 ? 5.686 7.352 15.402 1.00 81.44 99 LEU A CA 1
ATOM 756 C C . LEU A 1 99 ? 7.206 7.306 15.616 1.00 81.44 99 LEU A C 1
ATOM 758 O O . LEU A 1 99 ? 7.961 7.745 14.754 1.00 81.44 99 LEU A O 1
ATOM 762 N N . LEU A 1 100 ? 7.661 6.738 16.734 1.00 86.50 100 LEU A N 1
ATOM 763 C CA . LEU A 1 100 ? 9.083 6.609 17.044 1.00 86.50 100 LEU A CA 1
ATOM 764 C C . LEU A 1 100 ? 9.802 5.725 16.019 1.00 86.50 100 LEU A C 1
ATOM 766 O O . LEU A 1 100 ? 10.853 6.110 15.514 1.00 86.50 100 LEU A O 1
ATOM 770 N N . ILE A 1 101 ? 9.209 4.587 15.647 1.00 85.25 101 ILE A N 1
ATOM 771 C CA . ILE A 1 101 ? 9.750 3.714 14.594 1.00 85.25 101 ILE A CA 1
ATOM 772 C C . ILE A 1 101 ? 9.814 4.456 13.253 1.00 85.25 101 ILE A C 1
ATOM 774 O O . ILE A 1 101 ? 10.827 4.373 12.558 1.00 85.25 101 ILE A O 1
ATOM 778 N N . ALA A 1 102 ? 8.772 5.215 12.900 1.00 83.50 102 ALA A N 1
ATOM 779 C CA . ALA A 1 102 ? 8.754 6.010 11.675 1.00 83.50 102 ALA A CA 1
ATOM 780 C C . ALA A 1 102 ? 9.856 7.085 11.664 1.00 83.50 102 ALA A C 1
ATOM 782 O O . ALA A 1 102 ? 10.520 7.265 10.645 1.00 83.50 102 ALA A O 1
ATOM 783 N N . ILE A 1 103 ? 10.098 7.756 12.797 1.00 86.25 103 ILE A N 1
ATOM 784 C CA . ILE A 1 103 ? 11.172 8.750 12.948 1.00 86.25 103 ILE A CA 1
ATOM 785 C C . ILE A 1 103 ? 12.549 8.095 12.808 1.00 86.25 103 ILE A C 1
ATOM 787 O O . ILE A 1 103 ? 13.397 8.623 12.092 1.00 86.25 103 ILE A O 1
ATOM 791 N N . VAL A 1 104 ? 12.771 6.940 13.444 1.00 86.50 104 VAL A N 1
ATOM 792 C CA . VAL A 1 104 ? 14.039 6.199 13.331 1.00 86.50 104 VAL A CA 1
ATOM 793 C C . VAL A 1 104 ? 14.289 5.787 11.881 1.00 86.50 104 VAL A C 1
ATOM 795 O O . VAL A 1 104 ? 15.359 6.064 11.350 1.00 86.50 104 VAL A O 1
ATOM 798 N N . MET A 1 105 ? 13.288 5.213 11.209 1.00 81.44 105 MET A N 1
ATOM 799 C CA . MET A 1 105 ? 13.377 4.837 9.793 1.00 81.44 105 MET A CA 1
ATOM 800 C C . MET A 1 105 ? 13.680 6.044 8.898 1.00 81.44 105 MET A C 1
ATOM 802 O O . MET A 1 105 ? 14.558 5.970 8.039 1.00 81.44 105 MET A O 1
ATOM 806 N N . LEU A 1 106 ? 12.999 7.174 9.116 1.00 81.50 106 LEU A N 1
ATOM 807 C CA . LEU A 1 106 ? 13.242 8.412 8.375 1.00 81.50 106 LEU A CA 1
ATOM 808 C C . LEU A 1 106 ? 14.677 8.915 8.582 1.00 81.50 106 LEU A C 1
ATOM 810 O O . LEU A 1 106 ? 15.340 9.296 7.620 1.00 81.50 106 LEU A O 1
ATOM 814 N N . PHE A 1 107 ? 15.169 8.885 9.822 1.00 85.25 107 PHE A N 1
ATOM 815 C CA . PHE A 1 107 ? 16.538 9.273 10.147 1.00 85.25 107 PHE A CA 1
ATOM 816 C C . PHE A 1 107 ? 17.559 8.389 9.421 1.00 85.25 107 PHE A C 1
ATOM 818 O O . PHE A 1 107 ? 18.497 8.917 8.818 1.00 85.25 107 PHE A O 1
ATOM 825 N N . THR A 1 108 ? 17.346 7.068 9.409 1.00 81.69 108 THR A N 1
ATOM 826 C CA . THR A 1 108 ? 18.198 6.111 8.690 1.00 81.69 108 THR A CA 1
ATOM 827 C C . THR A 1 108 ? 18.184 6.351 7.183 1.00 81.69 108 THR A C 1
ATOM 829 O O . THR A 1 108 ? 19.236 6.285 6.557 1.00 81.69 108 THR A O 1
ATOM 832 N N . TYR A 1 109 ? 17.040 6.686 6.586 1.00 76.44 109 TYR A N 1
ATOM 833 C CA . TYR A 1 109 ? 16.982 7.021 5.161 1.00 76.44 109 TYR A CA 1
ATOM 834 C C . TYR A 1 109 ? 17.679 8.348 4.840 1.00 76.44 109 TYR A C 1
ATOM 836 O O . TYR A 1 109 ? 18.427 8.418 3.872 1.00 76.44 109 TYR A O 1
ATOM 844 N N . LEU A 1 110 ? 17.486 9.387 5.657 1.00 77.19 110 LEU A N 1
ATOM 845 C CA . LEU A 1 110 ? 18.090 10.702 5.417 1.00 77.19 110 LEU A CA 1
ATOM 846 C C . LEU A 1 110 ? 19.612 10.708 5.591 1.00 77.19 110 LEU A C 1
ATOM 848 O O . LEU A 1 110 ? 20.293 11.429 4.873 1.00 77.19 110 LEU A O 1
ATOM 852 N N . HIS A 1 111 ? 20.146 9.924 6.528 1.00 75.31 111 HIS A N 1
ATOM 853 C CA . HIS A 1 111 ? 21.585 9.921 6.816 1.00 75.31 111 HIS A CA 1
ATOM 854 C C . HIS A 1 111 ? 22.310 8.712 6.222 1.00 75.31 111 HIS A C 1
ATOM 856 O O . HIS A 1 111 ? 23.459 8.826 5.813 1.00 75.31 111 HIS A O 1
ATOM 862 N N . GLY A 1 112 ? 21.657 7.552 6.161 1.00 65.06 112 GLY A N 1
ATOM 863 C CA . GLY A 1 112 ? 22.258 6.303 5.699 1.00 65.06 112 GLY A CA 1
ATOM 864 C C . GLY A 1 112 ? 22.202 6.113 4.185 1.00 65.06 112 GLY A C 1
ATOM 865 O O . GLY A 1 112 ? 23.179 5.644 3.608 1.00 65.06 112 GLY A O 1
ATOM 866 N N . ALA A 1 113 ? 21.106 6.504 3.519 1.00 60.44 113 ALA A N 1
ATOM 867 C CA . ALA A 1 113 ? 20.951 6.250 2.082 1.00 60.44 113 ALA A CA 1
ATOM 868 C C . ALA A 1 113 ? 21.927 7.071 1.220 1.00 60.44 113 ALA A C 1
ATOM 870 O O . ALA A 1 113 ? 22.389 6.577 0.200 1.00 60.44 113 ALA A O 1
ATOM 871 N N . PHE A 1 114 ? 22.300 8.278 1.660 1.00 60.91 114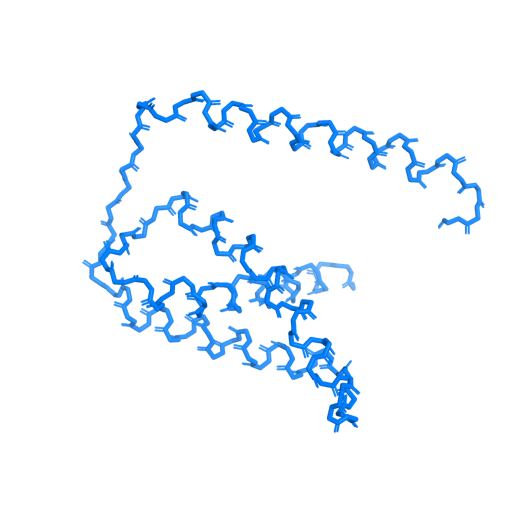 PHE A N 1
ATOM 872 C CA . PHE A 1 114 ? 23.266 9.138 0.960 1.00 60.91 114 PHE A CA 1
ATOM 873 C C . PHE A 1 114 ? 24.724 8.908 1.382 1.00 60.91 114 PHE A C 1
ATOM 875 O O . PHE A 1 114 ? 25.629 9.539 0.841 1.00 60.91 114 PHE A O 1
ATOM 882 N N . SER A 1 115 ? 24.975 8.030 2.359 1.00 63.41 115 SER A N 1
ATOM 883 C CA . SER A 1 115 ? 26.334 7.756 2.838 1.00 63.41 115 SER A CA 1
ATOM 884 C C . SER A 1 115 ? 27.085 6.746 1.964 1.00 63.41 115 SER A C 1
ATOM 886 O O . SER A 1 115 ? 28.299 6.605 2.113 1.00 63.41 115 SER A O 1
ATOM 888 N N . TYR A 1 116 ? 26.389 6.044 1.065 1.00 60.38 116 TYR A N 1
ATOM 889 C CA . TYR A 1 116 ? 27.003 5.138 0.101 1.00 60.38 116 TYR A CA 1
ATOM 890 C C . TYR A 1 116 ? 27.162 5.852 -1.248 1.00 60.38 116 TYR A C 1
ATOM 892 O O . TYR A 1 116 ? 26.163 6.098 -1.911 1.00 60.38 116 TYR A O 1
ATOM 900 N N . PRO A 1 117 ? 28.396 6.159 -1.693 1.00 61.19 117 PRO A N 1
ATOM 901 C CA . PRO A 1 117 ? 28.653 6.989 -2.880 1.00 61.19 117 PRO A CA 1
ATOM 902 C C . PRO A 1 117 ? 28.287 6.334 -4.224 1.00 61.19 117 PRO A C 1
ATOM 904 O O . PRO A 1 117 ? 28.575 6.894 -5.277 1.00 61.19 117 PRO A O 1
ATOM 907 N N . TYR A 1 118 ? 27.707 5.135 -4.202 1.00 71.06 118 TYR A N 1
ATOM 908 C CA . TYR A 1 118 ? 27.352 4.346 -5.383 1.00 71.06 118 TYR A CA 1
ATOM 909 C C . TYR A 1 118 ? 25.834 4.134 -5.543 1.00 71.06 118 TYR A C 1
ATOM 911 O O . T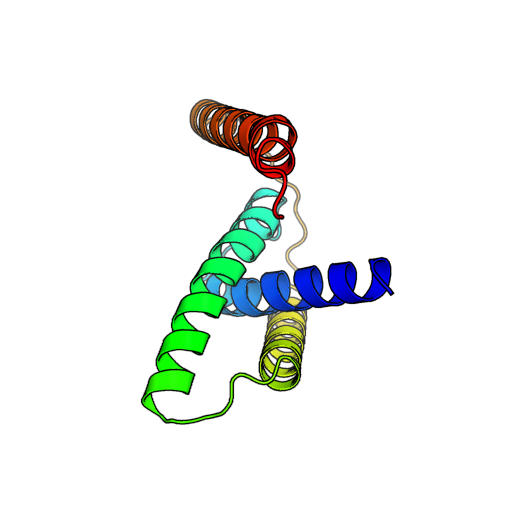YR A 1 118 ? 25.424 3.325 -6.377 1.00 71.06 118 TYR A O 1
ATOM 919 N N . LEU A 1 119 ? 25.019 4.850 -4.760 1.00 50.88 119 LEU A N 1
ATOM 920 C CA . LEU A 1 119 ? 23.565 4.993 -4.905 1.00 50.88 119 LEU A CA 1
ATOM 921 C C . LEU A 1 119 ? 23.218 6.469 -5.132 1.00 50.88 119 LEU A C 1
ATOM 923 O O . LEU A 1 119 ? 22.286 6.719 -5.927 1.00 50.88 119 LEU A O 1
#

Radius of gyration: 16.89 Å; chains: 1; bounding box: 51×32×41 Å

Secondary structure (DSSP, 8-state):
-HHHHHHHHHHHHHHHHHHHHHTSTT--B-HHHHHHHHHHHHHHHHHHHHHHHHTT----HHHHHHHHHHHHHHHHHHTTT-B-----GGGHHHHHHHHHHHHHHHHHHHHHTTSSTT-

Sequence (119 aa):
MGLISVAVFFITMFGLGAAAVSTVRGQKLSAALVAMSIGFGISMFIVLALLFSLIHVPLDWRIFLALGIIGCLYFAYRSRNEFNFSFNPDKAFFHGAALLIAIVMLFTYLHGAFSYPYL

Foldseek 3Di:
DVVVVVVLLLLLLLLQLLLVCVVPPDDFDEPVSSVSSSVSSVVSLVVVVVVCVVVVHDPDSVVSSVSSNVSVVVSCVVNVPGDDYDDDCVCVVVVVVVVVVVVVVVVCCVPVVVVDVVD

pLDDT: mean 79.94, std 11.82, range [50.88, 96.12]